Protein AF-A0A0F9RKH6-F1 (afdb_monomer_lite)

Radius of gyration: 20.35 Å; chains: 1; bounding box: 46×24×53 Å

Foldseek 3Di:
DDDPPPLVPDDPVPSPDDPVVNVVVVVVVVVVVVVVVVVVVVVVVVVVVVCVVPPPDPDPCPVVVVVVVVVQVVCVVVVHDDD

Secondary structure (DSSP, 8-state):
------GGGS-HHHHTS-HHHHHHHHHHHHHHHHHHHHHHHHHHHHHHHHHHHH--TT--SHHHHHHHHHHHHHHHHTTPPP-

Sequence (83 aa):
MCRQHRKKYLPVVLKDKTVVEIKSYLVHKKTERSQIQKNIREANVHRNAFIAKNQKNGAKGELENAMLKAIVNQGEALGYTWH

Organism: NCBI:txid412755

pLDDT: mean 85.92, std 13.77, range [33.91, 97.69]

Structure (mmCIF, N/CA/C/O backbone):
data_AF-A0A0F9RKH6-F1
#
_entry.id   AF-A0A0F9RKH6-F1
#
loop_
_atom_site.group_PDB
_atom_site.id
_atom_site.type_symbol
_atom_site.label_atom_id
_atom_site.label_alt_id
_atom_site.label_comp_id
_atom_site.label_asym_id
_atom_site.label_entity_id
_atom_site.label_seq_id
_atom_site.pdbx_PDB_ins_code
_atom_site.Cartn_x
_atom_site.Cartn_y
_atom_site.Cartn_z
_atom_site.occupancy
_atom_site.B_iso_or_equiv
_atom_site.auth_seq_id
_atom_site.auth_comp_id
_atom_site.auth_asym_id
_atom_site.auth_atom_id
_atom_site.pdbx_PDB_model_num
ATOM 1 N N . MET A 1 1 ? 31.462 0.291 -12.186 1.00 33.91 1 MET A N 1
ATOM 2 C CA . MET A 1 1 ? 31.155 -0.799 -13.140 1.00 33.91 1 MET A CA 1
ATOM 3 C C . MET A 1 1 ? 29.702 -1.251 -12.986 1.00 33.91 1 MET A C 1
ATOM 5 O O . MET A 1 1 ? 29.444 -2.227 -12.299 1.00 33.91 1 MET A O 1
ATOM 9 N N . CYS A 1 2 ? 28.729 -0.550 -13.575 1.00 43.19 2 CYS A N 1
ATOM 10 C CA . CYS A 1 2 ? 27.319 -0.941 -13.454 1.00 43.19 2 CYS A CA 1
ATOM 11 C C . CYS A 1 2 ? 26.626 -0.914 -14.816 1.00 43.19 2 CYS A C 1
ATOM 13 O O . CYS A 1 2 ? 26.769 0.055 -15.553 1.00 43.19 2 CYS A O 1
ATOM 15 N N . ARG A 1 3 ? 25.772 -1.924 -15.043 1.00 45.19 3 ARG A N 1
ATOM 16 C CA . ARG A 1 3 ? 24.733 -2.030 -16.091 1.00 45.19 3 ARG A CA 1
ATOM 17 C C . ARG A 1 3 ? 25.093 -2.756 -17.394 1.00 45.19 3 ARG A C 1
ATOM 19 O O . ARG A 1 3 ? 24.705 -2.330 -18.470 1.00 45.19 3 ARG A O 1
ATOM 26 N N . GLN A 1 4 ? 25.669 -3.948 -17.291 1.00 45.38 4 GLN A N 1
ATOM 27 C CA . GLN A 1 4 ? 25.385 -5.021 -18.259 1.00 45.38 4 GLN A CA 1
ATOM 28 C C . GLN A 1 4 ? 24.804 -6.229 -17.523 1.00 45.38 4 GLN A C 1
ATOM 30 O O . GLN A 1 4 ? 25.364 -7.320 -17.502 1.00 45.38 4 GLN A O 1
ATOM 35 N N . HIS A 1 5 ? 23.646 -6.044 -16.886 1.00 46.56 5 HIS A N 1
ATOM 36 C CA . HIS A 1 5 ? 22.823 -7.200 -16.542 1.00 46.56 5 HIS A CA 1
ATOM 37 C C . HIS A 1 5 ? 22.203 -7.657 -17.858 1.00 46.56 5 HIS A C 1
ATOM 39 O O . HIS A 1 5 ? 21.237 -7.075 -18.343 1.00 46.56 5 HIS A O 1
ATOM 45 N N . ARG A 1 6 ? 22.898 -8.610 -18.494 1.00 58.31 6 ARG A N 1
ATOM 46 C CA . ARG A 1 6 ? 22.537 -9.290 -19.743 1.00 58.31 6 ARG A CA 1
ATOM 47 C C . ARG A 1 6 ? 21.018 -9.390 -19.860 1.00 58.31 6 ARG A C 1
ATOM 49 O O . ARG A 1 6 ? 20.392 -9.900 -18.933 1.00 58.31 6 ARG A O 1
ATOM 56 N N . LYS A 1 7 ? 20.460 -8.950 -20.996 1.00 62.62 7 LYS A N 1
ATOM 57 C CA . LYS A 1 7 ? 19.016 -8.931 -21.316 1.00 62.62 7 LYS A CA 1
ATOM 58 C C . LYS A 1 7 ? 18.242 -10.164 -20.816 1.00 62.62 7 LYS A C 1
ATOM 60 O O . LYS A 1 7 ? 17.085 -10.048 -20.438 1.00 62.62 7 LYS A O 1
ATOM 65 N N . LYS A 1 8 ? 18.904 -11.323 -20.722 1.00 72.69 8 LYS A N 1
ATOM 66 C CA . LYS A 1 8 ? 18.398 -12.566 -20.120 1.00 72.69 8 LYS A CA 1
ATOM 67 C C . LYS A 1 8 ? 17.752 -12.432 -18.726 1.00 72.69 8 LYS A C 1
ATOM 69 O O . LYS A 1 8 ? 16.832 -13.195 -18.453 1.00 72.69 8 LYS A O 1
ATOM 74 N N . TYR A 1 9 ? 18.176 -11.478 -17.889 1.00 79.56 9 TYR A N 1
ATOM 75 C CA . TYR A 1 9 ? 17.625 -11.254 -16.538 1.00 79.56 9 TYR A CA 1
ATOM 76 C C . TYR A 1 9 ? 16.534 -10.179 -16.463 1.00 79.56 9 TYR A C 1
ATOM 78 O O . TYR A 1 9 ? 16.019 -9.909 -15.381 1.00 79.56 9 TYR A O 1
ATOM 86 N N . LEU A 1 10 ? 16.190 -9.530 -17.578 1.00 80.50 10 LEU A N 1
ATOM 87 C CA . LEU A 1 10 ? 15.082 -8.579 -17.578 1.00 80.50 10 LEU A CA 1
ATOM 88 C C . LEU A 1 10 ? 13.751 -9.329 -17.401 1.00 80.50 10 LEU A C 1
ATOM 90 O O . LEU A 1 10 ? 13.624 -10.459 -17.865 1.00 80.50 10 LEU A O 1
ATOM 94 N N . PRO A 1 11 ? 12.737 -8.719 -16.773 1.00 83.81 11 PRO A N 1
ATOM 95 C CA . PRO A 1 11 ? 11.359 -9.191 -16.868 1.00 83.81 11 PRO A CA 1
ATOM 96 C C . PRO A 1 11 ? 10.941 -9.347 -18.333 1.00 83.81 11 PRO A C 1
ATOM 98 O O . PRO A 1 11 ? 11.384 -8.559 -19.166 1.00 83.81 11 PRO A O 1
ATOM 101 N N . VAL A 1 12 ? 10.065 -10.309 -18.644 1.00 83.00 12 VAL A N 1
ATOM 102 C CA . VAL A 1 12 ? 9.601 -10.588 -20.023 1.00 83.00 12 VAL A CA 1
ATOM 103 C C . VAL A 1 12 ? 9.150 -9.306 -20.730 1.00 83.00 12 VAL A C 1
ATOM 105 O O . VAL A 1 12 ? 9.631 -8.995 -21.811 1.00 83.00 12 VAL A O 1
ATOM 108 N N . VAL A 1 13 ? 8.367 -8.476 -20.035 1.00 82.56 13 VAL A N 1
ATOM 109 C CA . VAL A 1 13 ? 7.856 -7.178 -20.518 1.00 82.56 13 VAL A CA 1
ATOM 110 C C . VAL A 1 13 ? 8.965 -6.197 -20.938 1.00 82.56 13 VAL A C 1
ATOM 112 O O . VAL A 1 13 ? 8.721 -5.280 -21.716 1.00 82.56 13 VAL A O 1
ATOM 115 N N . LEU A 1 14 ? 10.184 -6.358 -20.419 1.00 85.62 14 LEU A N 1
ATOM 116 C CA . LEU A 1 14 ? 11.336 -5.499 -20.698 1.00 85.62 14 LEU A CA 1
ATOM 117 C C . LEU A 1 14 ? 12.376 -6.139 -21.627 1.00 85.62 14 LEU A C 1
ATOM 119 O O . LEU A 1 14 ? 13.246 -5.415 -22.107 1.00 85.62 14 LEU A O 1
ATOM 123 N N . LYS A 1 15 ? 12.322 -7.457 -21.873 1.00 81.56 15 LYS A N 1
ATOM 124 C CA . LYS A 1 15 ? 13.307 -8.172 -22.70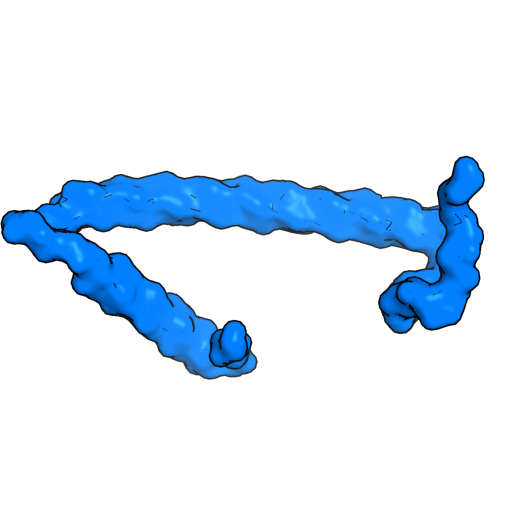9 1.00 81.56 15 LYS A CA 1
ATOM 125 C C . LYS A 1 15 ? 13.250 -7.740 -24.174 1.00 81.56 15 LYS A C 1
ATOM 127 O O . LYS A 1 15 ? 14.308 -7.577 -24.784 1.00 81.56 15 LYS A O 1
ATOM 132 N N . ASP A 1 16 ? 12.043 -7.497 -24.679 1.00 84.19 16 ASP A N 1
ATOM 133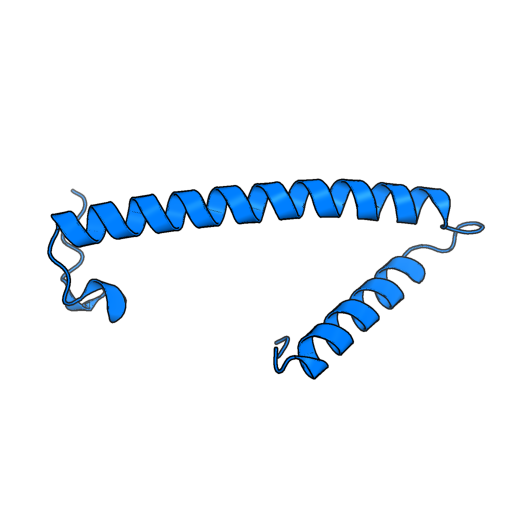 C CA . ASP A 1 16 ? 11.784 -7.179 -26.090 1.00 84.19 16 ASP A CA 1
ATOM 134 C C . ASP A 1 16 ? 11.793 -5.669 -26.385 1.00 84.19 16 ASP A C 1
ATOM 136 O O . ASP A 1 16 ? 11.584 -5.248 -27.517 1.00 84.19 16 ASP A O 1
ATOM 140 N N . LYS A 1 17 ? 12.051 -4.833 -25.370 1.00 84.75 17 LYS A N 1
ATOM 141 C CA . LYS A 1 17 ? 12.044 -3.370 -25.491 1.00 84.75 17 LYS A CA 1
ATOM 142 C C . LYS A 1 17 ? 13.435 -2.806 -25.783 1.00 84.75 17 LYS A C 1
ATOM 144 O O . LYS A 1 17 ? 14.458 -3.293 -25.294 1.00 84.75 17 LYS A O 1
ATOM 149 N N . THR A 1 18 ? 13.478 -1.711 -26.534 1.00 88.44 18 THR A N 1
ATOM 150 C CA . THR A 1 18 ? 14.685 -0.901 -26.738 1.00 88.44 18 THR A CA 1
ATOM 151 C C . THR A 1 18 ? 15.070 -0.147 -25.462 1.00 88.44 18 THR A C 1
ATOM 153 O O . THR A 1 18 ? 14.271 0.044 -24.547 1.00 88.44 18 THR A O 1
ATOM 156 N N . VAL A 1 19 ? 16.309 0.349 -25.388 1.00 85.88 19 VAL A N 1
ATOM 157 C CA . VAL A 1 19 ? 16.786 1.120 -24.223 1.00 85.88 19 VAL A CA 1
ATOM 158 C C . VAL A 1 19 ? 15.930 2.370 -23.969 1.00 85.88 19 VAL A C 1
ATOM 160 O O . VAL A 1 19 ? 15.710 2.735 -22.814 1.00 85.88 19 VAL A O 1
ATOM 163 N N . VAL A 1 20 ? 15.436 3.017 -25.030 1.00 89.12 20 VAL A N 1
ATOM 164 C CA . VAL A 1 20 ? 14.566 4.200 -24.934 1.00 89.12 20 VAL A CA 1
ATOM 165 C C . VAL A 1 20 ? 13.200 3.816 -24.363 1.00 89.12 20 VAL A C 1
ATOM 167 O O . VAL A 1 20 ? 12.735 4.442 -23.410 1.00 89.12 20 VAL A O 1
ATOM 170 N N . GLU A 1 21 ? 12.599 2.734 -24.857 1.00 86.88 21 GLU A N 1
ATOM 171 C CA . GLU A 1 21 ? 11.318 2.225 -24.354 1.00 86.88 21 GLU A CA 1
ATOM 172 C C . GLU A 1 21 ? 11.414 1.718 -22.913 1.00 86.88 21 GLU A C 1
ATOM 174 O O . GLU A 1 21 ? 10.509 1.962 -22.118 1.00 86.88 21 GLU A O 1
ATOM 179 N N . ILE A 1 22 ? 12.523 1.072 -22.535 1.00 87.94 22 ILE A N 1
ATOM 180 C CA . ILE A 1 22 ? 12.778 0.661 -21.147 1.00 87.94 22 ILE A CA 1
ATOM 181 C C . ILE A 1 22 ? 12.833 1.891 -20.236 1.00 87.94 22 ILE A C 1
ATOM 183 O O . ILE A 1 22 ? 12.217 1.891 -19.171 1.00 87.94 22 ILE A O 1
ATOM 187 N N . LYS A 1 23 ? 13.541 2.958 -20.636 1.00 89.44 23 LYS A N 1
ATOM 188 C CA . LYS A 1 23 ? 13.596 4.205 -19.854 1.00 89.44 23 LYS A CA 1
ATOM 189 C C . LYS A 1 23 ? 12.207 4.825 -19.694 1.00 89.44 23 LYS A C 1
ATOM 191 O O . LYS A 1 23 ? 11.841 5.169 -18.574 1.00 89.44 23 LYS A O 1
ATOM 196 N N . SER A 1 24 ? 11.438 4.917 -20.780 1.00 92.31 24 SER A N 1
ATOM 197 C CA . SER A 1 24 ? 10.065 5.436 -20.751 1.00 92.31 24 SER A CA 1
ATOM 198 C C . SER A 1 24 ? 9.166 4.608 -19.823 1.00 92.31 24 SER A C 1
ATOM 200 O O . SER A 1 24 ? 8.527 5.149 -18.921 1.00 92.31 24 SER A O 1
ATOM 202 N N . TYR A 1 25 ? 9.215 3.278 -19.944 1.00 91.19 25 TYR A N 1
ATOM 203 C CA . TYR A 1 25 ? 8.467 2.361 -19.084 1.00 91.19 25 TYR A CA 1
ATOM 204 C C . TYR A 1 25 ? 8.812 2.543 -17.600 1.00 91.19 25 TYR A C 1
ATOM 206 O O . TYR A 1 25 ? 7.922 2.574 -16.753 1.00 91.19 25 TYR A O 1
ATOM 214 N N . LEU A 1 26 ? 10.097 2.697 -17.266 1.00 90.94 26 LEU A N 1
ATOM 215 C CA . LEU A 1 26 ? 10.527 2.918 -15.884 1.00 90.94 26 LEU A CA 1
ATOM 216 C C . LEU A 1 26 ? 10.035 4.255 -15.327 1.00 90.94 26 LEU A C 1
ATOM 218 O O . LEU A 1 26 ? 9.636 4.308 -14.164 1.00 90.94 26 LEU A O 1
ATOM 222 N N . VAL A 1 27 ? 10.051 5.321 -16.131 1.00 94.38 27 VAL A N 1
ATOM 223 C CA . VAL A 1 27 ? 9.498 6.623 -15.729 1.00 94.38 27 VAL A CA 1
ATOM 224 C C . VAL A 1 27 ? 8.004 6.492 -15.455 1.00 94.38 27 VAL A C 1
ATOM 226 O O . VAL A 1 27 ? 7.555 6.880 -14.380 1.00 94.38 27 VAL A O 1
ATOM 229 N N . HIS A 1 28 ? 7.261 5.856 -16.361 1.00 94.69 28 HIS A N 1
ATOM 230 C CA . HIS A 1 28 ? 5.832 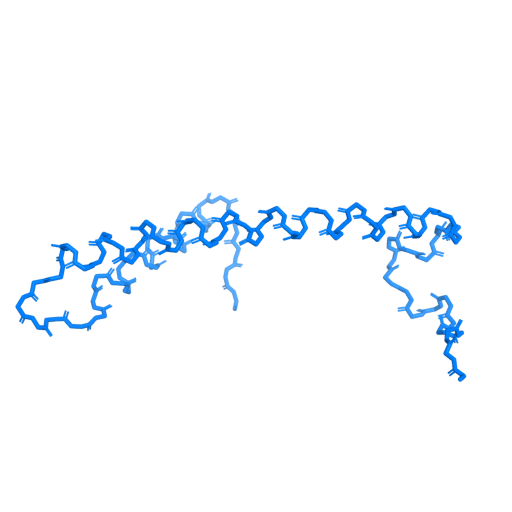5.614 -16.188 1.00 94.69 28 HIS A CA 1
ATOM 231 C C . HIS A 1 28 ? 5.531 4.818 -14.911 1.00 94.69 28 HIS A C 1
ATOM 233 O O . HIS A 1 28 ? 4.781 5.277 -14.051 1.00 94.69 28 HIS A O 1
ATOM 239 N N . LYS A 1 29 ? 6.199 3.671 -14.716 1.00 94.25 29 LYS A N 1
ATOM 240 C CA . LYS A 1 29 ? 6.041 2.847 -13.506 1.00 94.25 29 LYS A CA 1
ATOM 241 C C . LYS A 1 29 ? 6.429 3.584 -12.228 1.00 94.25 29 LYS A C 1
ATOM 243 O O . LYS A 1 29 ? 5.817 3.365 -11.185 1.00 94.25 29 LYS A O 1
ATOM 248 N N . LYS A 1 30 ? 7.426 4.471 -12.279 1.00 95.56 30 LYS A N 1
ATOM 249 C CA . LYS A 1 30 ? 7.800 5.307 -11.133 1.00 95.56 30 LYS A CA 1
ATOM 250 C C . LYS A 1 30 ? 6.687 6.295 -10.785 1.00 95.56 30 LYS A C 1
ATOM 252 O O . LYS A 1 30 ? 6.393 6.450 -9.603 1.00 95.56 30 LYS A O 1
ATOM 257 N N . THR A 1 31 ? 6.072 6.926 -11.781 1.00 96.25 31 THR A N 1
ATOM 258 C CA . THR A 1 31 ? 4.948 7.850 -11.580 1.00 96.25 31 THR A CA 1
ATOM 259 C C . THR A 1 31 ? 3.728 7.126 -11.016 1.00 96.25 31 THR A C 1
ATOM 261 O O . THR A 1 31 ? 3.206 7.556 -9.989 1.00 96.25 31 THR A O 1
ATOM 264 N N . GLU A 1 32 ? 3.343 5.984 -11.598 1.00 96.81 32 GLU A N 1
ATOM 265 C CA . GLU A 1 32 ? 2.257 5.139 -11.074 1.00 96.81 32 GLU A CA 1
ATOM 266 C C . GLU A 1 32 ? 2.503 4.764 -9.608 1.00 96.81 32 GLU A C 1
ATOM 268 O O . GLU A 1 32 ? 1.642 4.959 -8.752 1.00 96.81 32 GLU A O 1
ATOM 273 N N . ARG A 1 33 ? 3.715 4.289 -9.289 1.00 97.12 33 ARG A N 1
ATOM 274 C CA . ARG A 1 33 ? 4.081 3.913 -7.919 1.00 97.12 33 ARG A CA 1
ATOM 275 C C . ARG A 1 33 ? 3.983 5.092 -6.956 1.00 97.12 33 ARG A C 1
ATOM 277 O O . ARG A 1 33 ? 3.477 4.924 -5.851 1.00 97.12 33 ARG A O 1
ATOM 284 N N . SER A 1 34 ? 4.465 6.268 -7.353 1.00 97.12 34 SER A N 1
ATOM 285 C CA . SER A 1 34 ? 4.377 7.476 -6.526 1.00 97.12 34 SER A CA 1
ATOM 286 C C . SER A 1 34 ? 2.925 7.866 -6.248 1.00 97.12 34 SER A C 1
ATOM 288 O O . SER A 1 34 ? 2.602 8.218 -5.114 1.00 97.12 34 SER A O 1
ATOM 290 N N . GLN A 1 35 ? 2.046 7.762 -7.250 1.00 97.38 35 GLN A N 1
ATOM 291 C CA . GLN A 1 35 ? 0.624 8.057 -7.083 1.00 97.38 35 GLN A CA 1
ATOM 292 C C . GLN A 1 35 ? -0.054 7.051 -6.146 1.00 97.38 35 GLN A C 1
ATOM 294 O O . GLN A 1 35 ? -0.741 7.454 -5.210 1.00 97.38 35 GLN A O 1
ATOM 299 N N . ILE A 1 36 ? 0.202 5.753 -6.330 1.00 96.62 36 ILE A N 1
ATOM 300 C CA . ILE A 1 36 ? -0.316 4.697 -5.446 1.00 96.62 36 ILE A CA 1
ATOM 301 C C . ILE A 1 36 ? 0.141 4.937 -4.000 1.00 96.62 36 ILE A C 1
ATOM 303 O O . ILE A 1 36 ? -0.669 4.901 -3.079 1.00 96.62 36 ILE A O 1
ATOM 307 N N . GLN A 1 37 ? 1.421 5.254 -3.785 1.00 96.50 37 GLN A N 1
ATOM 308 C CA . GLN A 1 37 ? 1.949 5.545 -2.448 1.00 96.50 37 GLN A CA 1
ATOM 309 C C . GLN A 1 37 ? 1.314 6.783 -1.811 1.00 96.50 37 GLN A C 1
ATOM 311 O O . GLN A 1 37 ? 1.097 6.800 -0.599 1.00 96.50 37 GLN A O 1
ATOM 316 N N . LYS A 1 38 ? 1.014 7.819 -2.603 1.00 97.69 38 LYS A N 1
ATOM 317 C CA . LYS A 1 38 ? 0.288 8.997 -2.119 1.00 97.69 38 LYS A CA 1
ATOM 318 C C . LYS A 1 38 ? -1.111 8.607 -1.638 1.00 97.69 38 LYS A C 1
ATOM 320 O O . LYS A 1 38 ? -1.439 8.895 -0.491 1.00 97.69 38 LYS A O 1
ATOM 325 N N . ASN A 1 39 ? -1.860 7.872 -2.457 1.00 96.50 39 ASN A N 1
ATOM 326 C CA . ASN A 1 39 ? -3.212 7.426 -2.121 1.00 96.50 39 ASN A CA 1
ATOM 327 C C . ASN A 1 39 ? -3.221 6.531 -0.868 1.00 96.50 39 ASN A C 1
ATOM 329 O O . ASN A 1 39 ? -4.079 6.685 -0.005 1.00 96.50 39 ASN A O 1
ATOM 333 N N . ILE A 1 40 ? -2.231 5.640 -0.719 1.00 94.88 40 ILE A N 1
ATOM 334 C CA . ILE A 1 40 ? -2.078 4.803 0.484 1.00 94.88 40 ILE A CA 1
ATOM 335 C C . ILE A 1 40 ? -1.865 5.666 1.733 1.00 94.88 40 ILE A C 1
ATOM 337 O O . ILE A 1 40 ? -2.465 5.397 2.773 1.00 94.88 40 ILE A O 1
ATOM 341 N N . ARG A 1 41 ? -1.026 6.709 1.660 1.00 97.00 41 ARG A N 1
ATOM 342 C CA . ARG A 1 41 ? -0.805 7.610 2.803 1.00 97.00 41 ARG A CA 1
ATOM 343 C C . ARG A 1 41 ? -2.083 8.338 3.202 1.00 97.00 41 ARG A C 1
ATOM 345 O O . ARG A 1 41 ? -2.387 8.391 4.387 1.00 97.00 41 ARG A O 1
ATOM 352 N N . GLU A 1 42 ? -2.826 8.854 2.231 1.00 97.00 42 GLU A N 1
ATOM 353 C CA . GLU A 1 42 ? -4.099 9.542 2.474 1.00 97.00 42 GLU A CA 1
ATOM 354 C C . GLU A 1 42 ? -5.129 8.593 3.104 1.00 97.00 42 GLU A C 1
ATOM 356 O O . GLU A 1 42 ? -5.683 8.892 4.162 1.00 97.00 42 GLU A O 1
ATOM 361 N N . ALA A 1 43 ? -5.301 7.393 2.543 1.00 95.00 43 ALA A N 1
ATOM 362 C CA . ALA A 1 43 ? -6.182 6.371 3.104 1.00 95.00 43 ALA A CA 1
ATOM 363 C C . ALA A 1 43 ? -5.785 5.977 4.540 1.00 95.00 43 ALA A C 1
ATOM 365 O O . ALA A 1 43 ? -6.648 5.825 5.405 1.00 95.00 43 ALA A O 1
ATOM 366 N N . ASN A 1 44 ? -4.483 5.874 4.828 1.00 93.56 44 ASN A N 1
ATOM 367 C CA . ASN A 1 44 ? -3.986 5.574 6.172 1.00 93.56 44 ASN A CA 1
ATOM 368 C C . ASN A 1 44 ? -4.304 6.681 7.181 1.00 93.56 44 ASN A C 1
ATOM 370 O O . ASN A 1 44 ? -4.633 6.368 8.325 1.00 93.56 44 ASN A O 1
ATOM 374 N N . VAL A 1 45 ? -4.243 7.954 6.776 1.00 96.62 45 VAL A N 1
ATOM 375 C CA . VAL A 1 45 ? -4.646 9.078 7.637 1.00 96.62 45 VAL A CA 1
ATOM 376 C C . VAL A 1 45 ? -6.120 8.945 8.020 1.00 96.62 45 VAL A C 1
ATOM 378 O O . VAL A 1 45 ? -6.449 8.996 9.206 1.00 96.62 45 VAL A O 1
ATOM 381 N N . HIS A 1 46 ? -6.998 8.689 7.047 1.00 94.38 46 HIS A N 1
ATOM 382 C CA . HIS A 1 46 ? -8.426 8.489 7.309 1.00 94.38 46 HIS A CA 1
ATOM 383 C C . HIS A 1 46 ? -8.691 7.277 8.206 1.00 94.38 46 HIS A C 1
ATOM 385 O O . HIS A 1 46 ? -9.459 7.370 9.164 1.00 94.38 46 HIS A O 1
ATOM 391 N N . ARG A 1 47 ? -8.013 6.156 7.938 1.00 92.88 47 ARG A N 1
ATOM 392 C CA . ARG A 1 47 ? -8.121 4.934 8.739 1.00 92.88 47 ARG A CA 1
ATOM 393 C C . ARG A 1 47 ? -7.722 5.186 10.193 1.00 92.88 47 ARG A C 1
ATOM 395 O O . ARG A 1 47 ? -8.475 4.841 11.097 1.00 92.88 47 ARG A O 1
ATOM 402 N N . ASN A 1 48 ? -6.572 5.817 10.422 1.00 91.75 48 ASN A N 1
ATOM 403 C CA . ASN A 1 48 ? -6.066 6.075 11.770 1.00 91.75 48 ASN A CA 1
ATOM 404 C C . ASN A 1 48 ? -6.985 7.037 12.544 1.00 91.75 48 ASN A C 1
ATOM 406 O O . ASN A 1 48 ? -7.254 6.803 13.719 1.00 91.75 48 ASN A O 1
ATOM 410 N N . ALA A 1 49 ? -7.516 8.074 11.885 1.00 93.19 49 ALA A N 1
ATOM 411 C CA . ALA A 1 49 ? -8.487 8.985 12.493 1.00 93.19 49 ALA A CA 1
ATOM 412 C C . ALA A 1 49 ? -9.796 8.269 12.873 1.00 93.19 49 ALA A C 1
ATOM 414 O O . ALA A 1 49 ? -10.344 8.498 13.953 1.00 93.19 49 ALA A O 1
ATOM 415 N N . PHE A 1 50 ? -10.287 7.372 12.012 1.00 92.25 50 PHE A N 1
ATOM 416 C CA . PHE A 1 50 ? -11.473 6.568 12.299 1.00 92.25 50 PHE A CA 1
ATOM 417 C C . PHE A 1 50 ? -11.249 5.622 13.481 1.00 92.25 50 PHE A C 1
ATOM 419 O O . PHE A 1 50 ? -12.096 5.561 14.371 1.00 92.25 50 PHE A O 1
ATOM 426 N N . ILE A 1 51 ? -10.112 4.924 13.519 1.00 89.88 51 ILE A N 1
ATOM 427 C CA . ILE A 1 51 ? -9.755 4.032 14.629 1.00 89.88 51 ILE A CA 1
ATOM 428 C C . ILE A 1 51 ? -9.716 4.828 15.934 1.00 89.88 51 ILE A C 1
ATOM 430 O O . ILE A 1 51 ? -10.448 4.497 16.861 1.00 89.88 51 ILE A O 1
ATOM 434 N N . ALA A 1 52 ? -8.967 5.934 15.972 1.00 89.25 52 ALA A N 1
ATOM 435 C CA . ALA A 1 52 ? -8.838 6.769 17.166 1.00 89.25 52 ALA A CA 1
ATOM 436 C C . ALA A 1 52 ? -10.194 7.264 17.703 1.00 89.25 52 ALA A C 1
ATOM 438 O O . ALA A 1 52 ? -10.387 7.338 18.913 1.00 89.25 52 ALA A O 1
ATOM 439 N N . LYS A 1 53 ? -11.149 7.567 16.812 1.00 90.50 53 LYS A N 1
ATOM 440 C CA . LYS A 1 53 ? -12.501 8.003 17.190 1.00 90.50 53 LYS A CA 1
ATOM 441 C C . LYS A 1 53 ? -13.390 6.866 17.708 1.00 90.50 53 LYS A C 1
ATOM 443 O O . LYS A 1 53 ? -14.233 7.105 18.567 1.00 90.50 53 LYS A O 1
ATOM 448 N N . ASN A 1 54 ? -13.269 5.662 17.149 1.00 89.50 54 ASN A N 1
ATOM 449 C CA . ASN A 1 54 ? -14.227 4.568 17.373 1.00 89.50 54 ASN A CA 1
ATOM 450 C C . ASN A 1 54 ? -13.721 3.485 18.332 1.00 89.50 54 ASN A C 1
ATOM 452 O O . ASN A 1 54 ? -14.447 2.539 18.640 1.00 89.50 54 ASN A O 1
ATOM 456 N N . GLN A 1 55 ? -12.489 3.610 18.810 1.00 84.38 55 GLN A N 1
ATOM 457 C CA . GLN A 1 55 ? -11.904 2.665 19.743 1.00 84.38 55 GLN A CA 1
ATOM 458 C C . GLN A 1 55 ? -12.497 2.845 21.144 1.00 84.38 55 GLN A C 1
ATOM 460 O O . GLN A 1 55 ? -12.326 3.879 21.787 1.00 84.38 55 GLN A O 1
ATOM 465 N N . LYS A 1 56 ? -13.225 1.829 21.620 1.00 79.94 56 LYS A N 1
ATOM 466 C CA . LYS A 1 56 ? -13.899 1.849 22.925 1.00 79.94 56 LYS A CA 1
ATOM 467 C C . LYS A 1 56 ? -12.984 1.315 24.031 1.00 79.94 56 LYS A C 1
ATOM 469 O O . LYS A 1 56 ? -12.359 0.273 23.860 1.00 79.94 56 LYS A O 1
ATOM 474 N N . ASN A 1 57 ? -12.964 2.007 25.174 1.00 68.69 57 ASN A N 1
ATOM 475 C CA . ASN A 1 57 ? -12.556 1.524 26.505 1.00 68.69 57 ASN A CA 1
ATOM 476 C C . ASN A 1 57 ? -11.342 0.570 26.559 1.00 68.69 57 ASN A C 1
ATOM 478 O O . ASN A 1 57 ? -11.377 -0.446 27.244 1.00 68.69 57 ASN A O 1
ATOM 482 N N . GLY A 1 58 ? -10.258 0.888 25.848 1.00 67.25 58 GLY A N 1
ATOM 483 C CA . GLY A 1 58 ? -9.000 0.137 25.940 1.00 67.25 58 GLY A CA 1
ATOM 484 C C . GLY A 1 58 ? -8.918 -1.147 25.106 1.00 67.25 58 GLY A C 1
ATOM 485 O O . GLY A 1 58 ? -7.857 -1.772 25.102 1.00 67.25 58 GLY A O 1
ATOM 486 N N . ALA A 1 59 ? -9.960 -1.513 24.350 1.00 69.12 59 ALA A N 1
ATOM 487 C CA . ALA A 1 59 ? -9.875 -2.593 23.369 1.00 69.12 59 ALA A CA 1
ATOM 488 C C . ALA A 1 59 ? -8.871 -2.203 22.273 1.00 69.12 59 ALA A C 1
ATOM 490 O O . ALA A 1 59 ? -9.065 -1.208 21.573 1.00 69.12 59 ALA A O 1
ATOM 491 N N . LYS A 1 60 ? -7.770 -2.950 22.132 1.00 77.88 60 LYS A N 1
ATOM 492 C CA . LYS A 1 60 ? -6.712 -2.698 21.139 1.00 77.88 60 LYS A CA 1
ATOM 493 C C . LYS A 1 60 ? -6.738 -3.755 20.041 1.00 77.88 60 LYS A C 1
ATOM 495 O O . LYS A 1 60 ? -6.697 -4.943 20.328 1.00 77.88 60 LYS A O 1
ATOM 500 N N . GLY A 1 61 ? -6.797 -3.317 18.784 1.00 81.88 61 GLY A N 1
ATOM 501 C CA . GLY A 1 61 ? -6.623 -4.181 17.610 1.00 81.88 61 GLY A CA 1
ATOM 502 C C . GLY A 1 61 ? -7.870 -4.920 17.103 1.00 81.88 61 GLY A C 1
ATOM 503 O O . GLY A 1 61 ? -7.879 -5.329 15.949 1.00 81.88 61 GLY A O 1
ATOM 504 N N . GLU A 1 62 ? -8.949 -5.060 17.879 1.00 88.31 62 GLU A N 1
ATOM 505 C CA . GLU A 1 62 ? -10.165 -5.769 17.422 1.00 88.31 62 GLU A CA 1
ATOM 506 C C . GLU A 1 62 ? -10.830 -5.096 16.214 1.00 88.31 62 GLU A C 1
ATOM 508 O O . GLU A 1 62 ? -11.100 -5.747 15.204 1.00 88.31 62 GLU A O 1
ATOM 513 N N . LEU A 1 63 ? -11.038 -3.776 16.294 1.00 89.12 63 LEU A N 1
ATOM 514 C CA . LEU A 1 63 ? -11.609 -2.985 15.203 1.00 89.12 63 LEU A CA 1
ATOM 515 C C . LEU A 1 63 ? -10.721 -3.036 13.953 1.00 89.12 63 LEU A C 1
ATOM 517 O O . LEU A 1 63 ? -11.216 -3.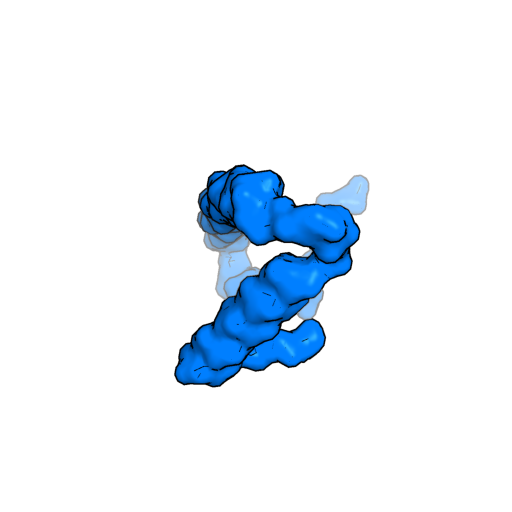224 12.846 1.00 89.12 63 LEU A O 1
ATOM 521 N N . GLU A 1 64 ? -9.408 -2.914 14.133 1.00 89.56 64 GLU A N 1
ATOM 522 C CA . GLU A 1 64 ? -8.428 -2.979 13.046 1.00 89.56 64 GLU A CA 1
ATOM 523 C C . GLU A 1 64 ? -8.465 -4.337 12.344 1.00 89.56 64 GLU A C 1
ATOM 525 O O . GLU A 1 64 ? -8.552 -4.398 11.119 1.00 89.56 64 GLU A O 1
ATOM 530 N N . ASN A 1 65 ? -8.482 -5.423 13.118 1.00 91.06 65 ASN A N 1
ATOM 531 C CA . ASN A 1 65 ? -8.575 -6.781 12.598 1.00 91.06 65 ASN A CA 1
ATOM 532 C C . ASN A 1 65 ? -9.894 -7.017 11.853 1.00 91.06 65 ASN A C 1
ATOM 534 O O . ASN A 1 65 ? -9.892 -7.644 10.794 1.00 91.06 65 ASN A O 1
ATOM 538 N N . ALA A 1 66 ? -11.016 -6.508 12.369 1.00 91.75 66 ALA A N 1
ATOM 539 C CA . ALA A 1 66 ? -12.312 -6.608 11.701 1.00 91.75 66 ALA A CA 1
ATOM 540 C C . ALA A 1 66 ? -12.331 -5.838 10.371 1.00 91.75 66 ALA A C 1
ATOM 542 O 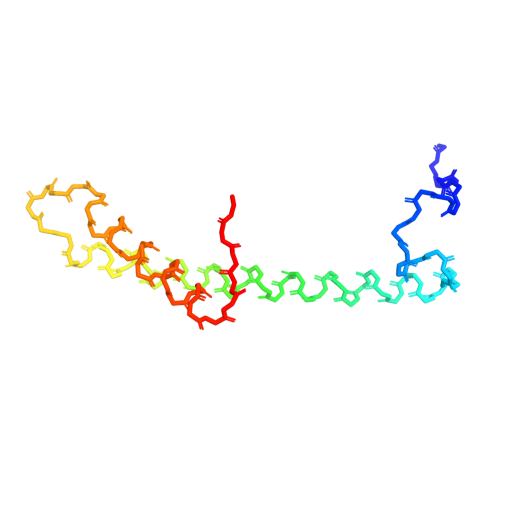O . ALA A 1 66 ? -12.788 -6.367 9.358 1.00 91.75 66 ALA A O 1
ATOM 543 N N . MET A 1 67 ? -11.777 -4.622 10.349 1.00 91.38 67 MET A N 1
ATOM 544 C CA . MET A 1 67 ? -11.644 -3.826 9.126 1.00 91.38 67 MET A CA 1
ATOM 545 C C . MET A 1 67 ? -10.746 -4.518 8.095 1.00 91.38 67 MET A C 1
ATOM 547 O O . MET A 1 67 ? -11.107 -4.575 6.922 1.00 91.38 67 MET A O 1
ATOM 551 N N . LEU A 1 68 ? -9.607 -5.077 8.517 1.00 91.06 68 LEU A N 1
ATOM 552 C CA . LEU A 1 68 ? -8.708 -5.817 7.628 1.00 91.06 68 LEU A CA 1
ATOM 553 C C . LEU A 1 68 ? -9.398 -7.043 7.026 1.00 91.06 68 LEU A C 1
ATOM 555 O O . LEU A 1 68 ? -9.357 -7.214 5.812 1.00 91.06 68 LEU A O 1
ATOM 559 N N . LYS A 1 69 ? -10.094 -7.847 7.840 1.00 93.62 69 LYS A N 1
ATOM 560 C CA . LYS A 1 69 ? -10.874 -8.995 7.347 1.00 93.62 69 LYS A CA 1
ATOM 561 C C . LYS A 1 69 ? -11.931 -8.571 6.328 1.00 93.62 69 LYS A C 1
ATOM 563 O O . LYS A 1 69 ? -12.067 -9.211 5.295 1.00 93.62 69 LYS A O 1
ATOM 568 N N . ALA A 1 70 ? -12.644 -7.473 6.580 1.00 93.50 70 ALA A N 1
ATOM 569 C CA . ALA A 1 70 ? -13.635 -6.960 5.638 1.00 93.50 70 ALA A CA 1
ATOM 570 C C . ALA A 1 70 ? -13.006 -6.549 4.294 1.00 93.50 70 ALA A C 1
ATOM 572 O O . ALA A 1 70 ? -13.570 -6.850 3.246 1.00 93.50 70 ALA A O 1
ATOM 573 N N . ILE A 1 71 ? -11.832 -5.908 4.317 1.00 90.44 71 ILE A N 1
ATOM 574 C CA . ILE A 1 71 ? -11.094 -5.526 3.103 1.00 90.44 71 ILE A CA 1
ATOM 575 C C . ILE A 1 71 ? -10.627 -6.766 2.335 1.00 90.44 71 ILE A C 1
ATOM 577 O O . ILE A 1 71 ? -10.775 -6.810 1.116 1.00 90.44 71 ILE A O 1
ATOM 581 N N . VAL A 1 72 ? -10.096 -7.775 3.032 1.00 93.00 72 VAL A N 1
ATOM 582 C CA . VAL A 1 72 ? -9.679 -9.040 2.408 1.00 93.00 72 VAL A CA 1
ATOM 583 C C . VAL A 1 72 ? -10.873 -9.716 1.738 1.00 93.00 72 VAL A C 1
ATOM 585 O O . VAL A 1 72 ? -10.798 -10.002 0.549 1.00 93.00 72 VAL A O 1
ATOM 588 N N . ASN A 1 73 ? -12.005 -9.852 2.434 1.00 94.44 73 ASN A N 1
ATOM 589 C CA . ASN A 1 73 ? -13.217 -10.461 1.876 1.00 94.44 73 ASN A CA 1
ATOM 590 C C . ASN A 1 73 ? -13.745 -9.700 0.644 1.00 94.44 73 ASN A C 1
ATOM 592 O O . ASN A 1 73 ? -14.207 -10.309 -0.319 1.00 94.44 73 ASN A O 1
ATOM 596 N N . GLN A 1 74 ? -13.679 -8.363 0.656 1.00 93.44 74 GLN A N 1
ATOM 597 C CA . GLN A 1 74 ? -14.032 -7.545 -0.511 1.00 93.44 74 GLN A CA 1
ATOM 598 C C . GLN A 1 74 ? -13.067 -7.784 -1.677 1.00 93.44 74 GLN A C 1
ATOM 600 O O . GLN A 1 74 ? -13.498 -7.842 -2.826 1.00 93.44 74 GLN A O 1
ATOM 605 N N . GLY A 1 75 ? -11.775 -7.947 -1.387 1.00 94.38 75 GLY A N 1
ATOM 606 C CA . GLY A 1 75 ? -10.768 -8.315 -2.377 1.00 94.38 75 GLY A CA 1
ATOM 607 C C . GLY A 1 75 ? -11.041 -9.688 -2.989 1.00 94.38 75 GLY A C 1
ATOM 608 O O . GLY A 1 75 ? -11.081 -9.813 -4.210 1.00 94.38 75 GLY A O 1
ATOM 609 N N . GLU A 1 76 ? -11.309 -10.690 -2.156 1.00 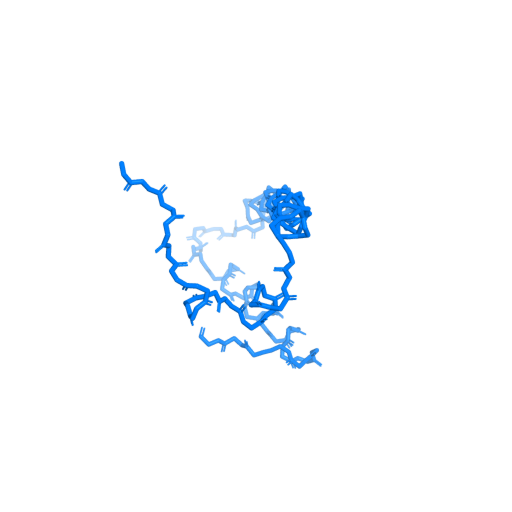95.50 76 GLU A N 1
ATOM 610 C CA . GLU A 1 76 ? -11.632 -12.054 -2.587 1.00 95.50 76 GLU A CA 1
ATOM 611 C C . GLU A 1 76 ? -12.881 -12.096 -3.472 1.00 95.50 76 GLU A C 1
ATOM 613 O O . GLU A 1 76 ? -12.874 -12.753 -4.513 1.00 95.50 76 GLU A O 1
ATOM 618 N N . ALA A 1 77 ? -13.920 -11.321 -3.137 1.00 95.25 77 ALA A N 1
ATOM 619 C CA . ALA A 1 77 ? -15.124 -11.196 -3.962 1.00 95.25 77 ALA A CA 1
ATOM 620 C C . ALA A 1 77 ? -14.854 -10.587 -5.353 1.00 95.25 77 ALA A C 1
ATOM 622 O O . ALA A 1 77 ? -15.593 -10.855 -6.300 1.00 95.25 77 ALA A O 1
ATOM 623 N N . LEU A 1 78 ? -13.792 -9.789 -5.493 1.00 95.81 78 LEU A N 1
ATOM 624 C CA . LEU A 1 78 ? -13.325 -9.232 -6.767 1.00 95.81 78 LEU A CA 1
ATOM 625 C C . LEU A 1 78 ? -12.299 -10.140 -7.474 1.00 95.81 78 LEU A C 1
ATOM 627 O O . LEU A 1 78 ? -11.754 -9.760 -8.510 1.00 95.81 78 LEU A O 1
ATOM 631 N N . GLY A 1 79 ? -12.031 -11.331 -6.930 1.00 95.12 79 GLY A N 1
ATOM 632 C CA . GLY A 1 79 ? -11.066 -12.290 -7.468 1.00 95.12 79 GLY A CA 1
ATOM 633 C C . GLY A 1 79 ? -9.612 -12.013 -7.078 1.00 95.12 79 GLY A C 1
ATOM 634 O O . GLY A 1 79 ? -8.708 -12.622 -7.649 1.00 95.12 79 GLY A O 1
ATOM 635 N N . TYR A 1 80 ? -9.358 -11.110 -6.126 1.00 93.06 80 TYR A N 1
ATOM 636 C CA . TYR A 1 80 ? -8.019 -10.912 -5.573 1.00 93.06 80 TYR A CA 1
ATOM 637 C C . TYR A 1 80 ? -7.729 -11.956 -4.500 1.00 93.06 80 TYR A C 1
ATOM 639 O O . TYR A 1 80 ? -8.502 -12.132 -3.565 1.00 93.06 80 TYR A O 1
ATOM 647 N N . THR A 1 81 ? -6.574 -12.607 -4.593 1.00 89.50 81 THR A N 1
ATOM 648 C CA . THR A 1 81 ? -6.107 -13.542 -3.571 1.00 89.50 81 THR A CA 1
ATOM 649 C C . THR A 1 81 ? -5.063 -12.880 -2.681 1.00 89.50 81 THR A C 1
ATOM 651 O O . THR A 1 81 ? -4.100 -12.283 -3.168 1.00 89.50 81 THR A O 1
ATOM 654 N N . TRP A 1 82 ? -5.245 -12.993 -1.366 1.00 80.62 82 TRP A N 1
ATOM 655 C CA . TRP A 1 82 ? -4.244 -12.590 -0.380 1.00 80.62 82 TRP A CA 1
ATOM 656 C C . TRP A 1 82 ? -3.416 -13.830 -0.002 1.00 80.62 82 TRP A C 1
ATOM 658 O O . TRP A 1 82 ? -3.984 -14.865 0.348 1.00 80.62 82 TRP A O 1
ATOM 668 N N . HIS A 1 83 ? -2.090 -13.767 -0.142 1.00 68.19 83 HIS A N 1
ATOM 669 C CA . HIS A 1 83 ? -1.147 -14.840 0.212 1.00 68.19 83 HIS A CA 1
ATOM 670 C C . HIS A 1 83 ? -0.133 -14.326 1.230 1.00 68.19 83 HIS A C 1
ATOM 672 O O . HIS A 1 83 ? 0.223 -13.127 1.132 1.00 68.19 83 HIS A O 1
#